Protein AF-A0A2N6F3F7-F1 (afdb_monomer)

Radius of gyration: 13.44 Å; Cα contacts (8 Å, |Δi|>4): 185; chains: 1; bounding box: 30×15×38 Å

Sequence (71 aa):
GIAAAAALVEITPSAPGKTTINLGLASFKDQVAVGMTSMHRFERFDNVMINAG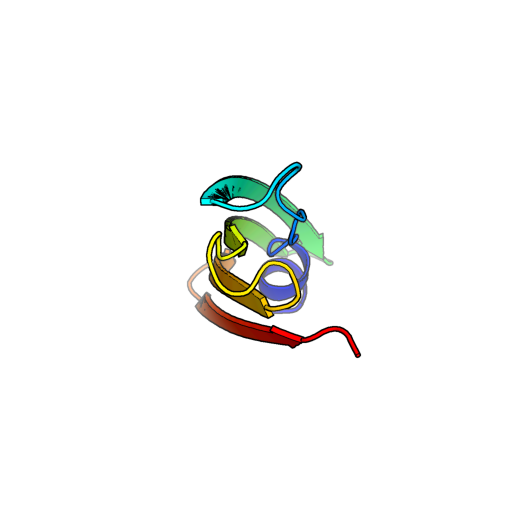VSMANDNVLVRAGGSFEF

Foldseek 3Di:
DVQQVQQADDDDDPFAQDKDKDWGWGDDDPKIKIKIKIKHQHNVQNQKIKMWMWMDIPPDIDIDIDMGGDD

Nearest PDB structures (foldseek):
  1zhg-assembly1_A  TM=5.328E-01  e=1.941E+00  Plasmodium falciparum
  1z6b-assembly4_C  TM=5.108E-01  e=2.046E+00  Plasmodium falciparum
  3az9-assembly2_G  TM=5.043E-01  e=2.046E+00  Plasmodium falciparum

Secondary structure (DSSP, 8-state):
-HHHHHT------SSTT-EEEEEEEEEETTEEEEEEEEEEE-SSSTTEEEEEEEEEETTEEEEEEEEEE--

Structure (mmCIF, N/CA/C/O backbone):
data_AF-A0A2N6F3F7-F1
#
_entry.id   AF-A0A2N6F3F7-F1
#
loop_
_atom_site.group_PDB
_atom_site.id
_atom_site.type_symbol
_atom_site.label_atom_id
_atom_site.label_alt_id
_atom_site.label_comp_id
_atom_site.label_asym_id
_atom_site.label_entity_id
_atom_site.label_seq_id
_atom_site.pdbx_PDB_ins_code
_atom_site.Cartn_x
_atom_site.Cartn_y
_atom_site.Cartn_z
_atom_site.occupancy
_atom_site.B_iso_or_equiv
_atom_site.auth_seq_id
_atom_site.auth_comp_id
_atom_site.auth_asym_id
_atom_site.auth_atom_id
_atom_site.pdbx_PDB_model_num
ATOM 1 N N . GLY A 1 1 ? -13.311 0.469 7.652 1.00 77.44 1 GLY A N 1
ATOM 2 C CA . GLY A 1 1 ? -13.470 1.714 8.430 1.00 77.44 1 GLY A CA 1
ATOM 3 C C . GLY A 1 1 ? -12.798 2.852 7.693 1.00 77.44 1 GLY A C 1
ATOM 4 O O . GLY A 1 1 ? -11.702 2.651 7.187 1.00 77.44 1 GLY A O 1
ATOM 5 N N . ILE A 1 2 ? -13.445 4.016 7.598 1.00 93.31 2 ILE A N 1
ATOM 6 C CA . ILE A 1 2 ? -12.906 5.188 6.879 1.00 93.31 2 ILE A CA 1
ATOM 7 C C . ILE A 1 2 ? -11.539 5.598 7.447 1.00 93.31 2 ILE A C 1
ATOM 9 O O . ILE A 1 2 ? -10.620 5.838 6.672 1.00 93.31 2 ILE A O 1
ATOM 13 N N . ALA A 1 3 ? -11.371 5.563 8.775 1.00 95.44 3 ALA A N 1
ATOM 14 C CA . ALA A 1 3 ? -10.084 5.818 9.423 1.00 95.44 3 ALA A CA 1
ATOM 15 C C . ALA A 1 3 ? -8.987 4.844 8.945 1.00 95.44 3 ALA A C 1
ATOM 17 O O . ALA A 1 3 ? -7.917 5.281 8.541 1.00 95.44 3 ALA A O 1
ATOM 18 N N . ALA A 1 4 ? -9.261 3.533 8.900 1.00 96.12 4 ALA A N 1
ATOM 19 C CA . ALA A 1 4 ? -8.301 2.533 8.409 1.00 96.12 4 ALA A CA 1
ATOM 20 C C . ALA A 1 4 ? -7.877 2.781 6.952 1.00 96.12 4 ALA A C 1
ATOM 22 O O . ALA A 1 4 ? -6.695 2.681 6.634 1.00 96.12 4 ALA A O 1
ATOM 23 N N . ALA A 1 5 ? -8.813 3.136 6.070 1.00 95.38 5 ALA A N 1
ATOM 24 C CA . ALA A 1 5 ? -8.483 3.467 4.684 1.00 95.38 5 ALA A CA 1
ATOM 25 C C . ALA A 1 5 ? -7.665 4.767 4.585 1.00 95.38 5 ALA A C 1
ATOM 27 O O . ALA A 1 5 ? -6.693 4.825 3.837 1.00 95.38 5 ALA A O 1
ATOM 28 N N . ALA A 1 6 ? -8.025 5.784 5.372 1.00 95.75 6 ALA A N 1
ATOM 29 C CA . ALA A 1 6 ? -7.329 7.068 5.409 1.00 95.75 6 ALA A CA 1
ATOM 30 C C . ALA A 1 6 ? -5.907 6.971 5.992 1.00 95.75 6 ALA A C 1
ATOM 32 O O . ALA A 1 6 ? -5.043 7.756 5.614 1.00 95.75 6 ALA A O 1
ATOM 33 N N . ALA A 1 7 ? -5.641 6.002 6.874 1.00 97.00 7 ALA A N 1
ATOM 34 C CA . ALA A 1 7 ? -4.311 5.767 7.436 1.00 97.00 7 ALA A CA 1
ATOM 35 C C . ALA A 1 7 ? -3.328 5.115 6.440 1.00 97.00 7 ALA A C 1
ATOM 37 O O . ALA A 1 7 ? -2.125 5.106 6.688 1.00 97.00 7 ALA A O 1
ATOM 38 N N . LEU A 1 8 ? -3.802 4.571 5.313 1.00 96.75 8 LEU A N 1
ATOM 39 C CA . LEU A 1 8 ? -2.948 3.982 4.276 1.00 96.75 8 LEU A CA 1
ATOM 40 C C . LEU A 1 8 ? -2.511 5.036 3.256 1.00 96.75 8 LEU A C 1
ATOM 42 O O . LEU A 1 8 ? -3.053 5.121 2.154 1.00 96.75 8 LEU A O 1
ATOM 46 N N . VAL A 1 9 ? -1.513 5.832 3.636 1.00 95.44 9 VAL A N 1
ATOM 47 C CA . VAL A 1 9 ? -0.943 6.887 2.789 1.00 95.44 9 VAL A CA 1
ATOM 48 C C . VAL A 1 9 ? 0.223 6.334 1.974 1.00 95.44 9 VAL A C 1
ATOM 50 O O . VAL A 1 9 ? 1.231 5.909 2.537 1.00 95.44 9 VAL A O 1
ATOM 53 N N . GLU A 1 10 ? 0.093 6.344 0.652 1.00 93.88 10 GLU A N 1
ATOM 54 C CA . GLU A 1 10 ? 1.108 5.862 -0.290 1.00 93.88 10 GLU A CA 1
ATOM 55 C C . GLU A 1 10 ? 2.080 6.995 -0.647 1.00 93.88 10 GLU A C 1
ATOM 57 O O . GLU A 1 10 ? 1.658 8.090 -1.017 1.00 93.88 10 GLU A O 1
ATOM 62 N N . ILE A 1 11 ? 3.388 6.740 -0.532 1.00 94.62 11 ILE A N 1
ATOM 63 C CA . ILE A 1 11 ? 4.441 7.697 -0.895 1.00 94.62 11 ILE A CA 1
ATOM 64 C C . ILE A 1 11 ? 5.309 7.076 -1.984 1.00 94.62 11 ILE A C 1
ATOM 66 O O . ILE A 1 11 ? 5.916 6.022 -1.788 1.00 94.62 11 ILE A O 1
ATOM 70 N N . THR A 1 12 ? 5.398 7.767 -3.117 1.00 94.00 12 THR A N 1
ATOM 71 C CA . THR A 1 12 ? 6.176 7.309 -4.271 1.00 94.00 12 THR A CA 1
ATOM 72 C C . THR A 1 12 ? 7.676 7.261 -3.941 1.00 94.00 12 THR A C 1
ATOM 74 O O . THR A 1 12 ? 8.214 8.240 -3.413 1.00 94.00 12 THR A O 1
ATOM 77 N N . PRO A 1 13 ? 8.384 6.157 -4.248 1.00 94.25 13 PRO A N 1
ATOM 78 C CA . PRO A 1 13 ? 9.835 6.084 -4.101 1.00 94.25 13 PRO A CA 1
ATOM 79 C C . PRO A 1 13 ? 10.578 7.123 -4.939 1.00 94.25 13 PRO A C 1
ATOM 81 O O . PRO A 1 13 ? 10.264 7.353 -6.105 1.00 94.25 13 PRO A O 1
ATOM 84 N N . SER A 1 14 ? 11.616 7.723 -4.350 1.00 93.00 14 SER A N 1
ATOM 85 C CA . SER A 1 14 ? 12.358 8.835 -4.963 1.00 93.00 14 SER A CA 1
ATOM 86 C C . SER A 1 14 ? 13.190 8.450 -6.188 1.00 93.00 14 SER A C 1
ATOM 88 O O . SER A 1 14 ? 13.594 9.329 -6.942 1.00 93.00 14 SER A O 1
ATOM 90 N N . ALA A 1 15 ? 13.471 7.161 -6.387 1.00 93.75 15 ALA A N 1
ATOM 91 C CA . ALA A 1 15 ? 14.215 6.666 -7.540 1.00 93.75 15 ALA A CA 1
ATOM 92 C C . ALA A 1 15 ? 13.811 5.221 -7.890 1.00 93.75 15 ALA A C 1
ATOM 94 O O . ALA A 1 15 ? 13.272 4.520 -7.026 1.00 93.75 15 ALA A O 1
ATOM 95 N N . PRO A 1 16 ? 14.088 4.759 -9.123 1.00 94.88 16 PRO A N 1
ATOM 96 C CA . PRO A 1 16 ? 13.952 3.352 -9.500 1.00 94.88 16 PRO A CA 1
ATOM 97 C C . PRO A 1 16 ? 14.786 2.428 -8.601 1.00 94.88 16 PRO A C 1
ATOM 99 O O . PRO A 1 16 ? 15.838 2.818 -8.094 1.00 94.88 16 PRO A O 1
ATOM 102 N N . GLY A 1 17 ? 14.282 1.219 -8.353 1.00 95.06 17 GLY A N 1
ATOM 103 C CA . GLY A 1 17 ? 14.878 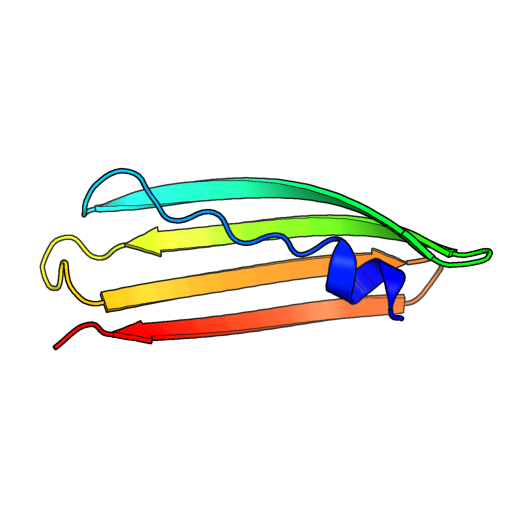0.227 -7.451 1.00 95.06 17 GLY A CA 1
ATOM 104 C C . GLY A 1 17 ? 14.661 0.506 -5.959 1.00 95.06 17 GLY A C 1
ATOM 105 O O . GLY A 1 17 ? 14.997 -0.334 -5.124 1.00 95.06 17 GLY A O 1
ATOM 106 N N . LYS A 1 18 ? 14.089 1.661 -5.592 1.00 96.25 18 LYS A N 1
ATOM 1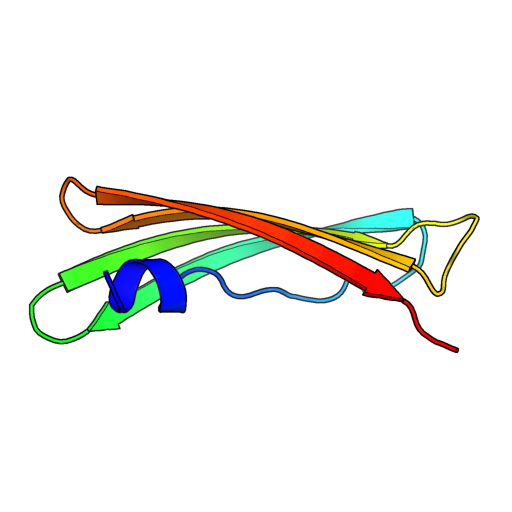07 C CA . LYS A 1 18 ? 13.856 2.020 -4.189 1.00 96.25 18 LYS A CA 1
ATOM 108 C C . LYS A 1 18 ? 12.485 1.578 -3.696 1.00 96.25 18 LYS A C 1
ATOM 110 O O . LYS A 1 18 ? 11.494 1.564 -4.428 1.00 96.25 18 LYS A O 1
ATOM 115 N N . THR A 1 19 ? 12.447 1.299 -2.399 1.00 96.38 19 THR A N 1
ATOM 116 C CA . THR A 1 19 ? 11.228 1.040 -1.638 1.00 96.38 19 THR A CA 1
ATOM 117 C C . THR A 1 19 ? 11.023 2.157 -0.627 1.00 96.38 19 THR A C 1
ATOM 119 O O . THR A 1 19 ? 11.954 2.512 0.097 1.00 96.38 19 THR A O 1
ATOM 122 N N . THR A 1 20 ? 9.805 2.680 -0.554 1.00 97.44 20 THR A N 1
ATOM 123 C CA . THR A 1 20 ? 9.372 3.590 0.506 1.00 97.44 20 THR A CA 1
ATOM 124 C C . THR A 1 20 ? 8.447 2.838 1.445 1.00 97.44 20 THR A C 1
ATOM 126 O O . THR A 1 20 ? 7.499 2.198 0.997 1.00 97.44 20 THR A O 1
ATOM 129 N N . ILE A 1 21 ? 8.711 2.938 2.744 1.00 97.06 21 ILE A N 1
ATOM 130 C CA . ILE A 1 21 ? 7.806 2.475 3.796 1.00 97.06 21 ILE A CA 1
ATOM 131 C C . ILE A 1 21 ? 7.276 3.715 4.501 1.00 97.06 21 ILE A C 1
ATOM 133 O O . ILE A 1 21 ? 8.058 4.594 4.865 1.00 97.06 21 ILE A O 1
ATOM 137 N N . ASN A 1 22 ? 5.964 3.789 4.687 1.00 97.44 22 ASN A N 1
ATOM 138 C CA . ASN A 1 22 ? 5.322 4.904 5.360 1.00 97.44 22 ASN A CA 1
ATOM 139 C C . ASN A 1 22 ? 4.378 4.413 6.461 1.00 97.44 22 ASN A C 1
ATOM 141 O O . ASN A 1 22 ? 3.716 3.385 6.318 1.00 97.44 22 ASN A O 1
ATOM 145 N N . LEU A 1 23 ? 4.319 5.172 7.555 1.00 97.56 23 LEU A N 1
ATOM 146 C CA . LEU A 1 23 ? 3.386 4.964 8.655 1.00 97.56 23 LEU A CA 1
ATOM 147 C C . LEU A 1 23 ? 2.371 6.103 8.649 1.00 97.56 23 LEU A C 1
ATOM 149 O O . LEU A 1 23 ? 2.743 7.275 8.610 1.00 97.56 23 LEU A O 1
ATOM 153 N N . GLY A 1 24 ? 1.091 5.758 8.688 1.00 96.62 24 GLY A N 1
ATOM 154 C CA . GLY 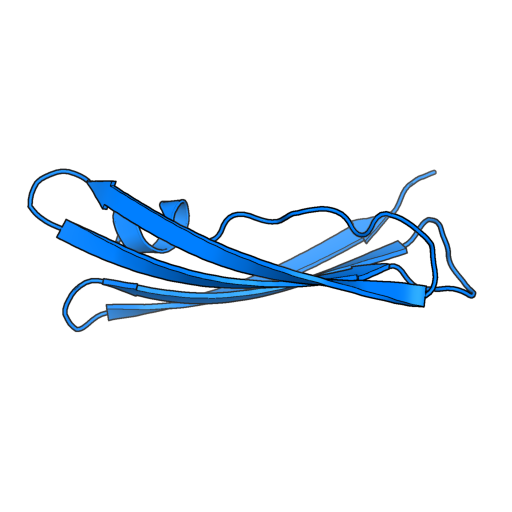A 1 24 ? -0.002 6.715 8.714 1.00 96.62 24 GLY A CA 1
ATOM 155 C C . GLY A 1 24 ? -0.850 6.564 9.966 1.00 96.62 24 GLY A C 1
ATOM 156 O O . GLY A 1 24 ? -1.058 5.465 10.480 1.00 96.62 24 GLY A O 1
ATOM 157 N N . LEU A 1 25 ? -1.363 7.693 10.438 1.00 96.69 25 LEU A N 1
ATOM 158 C CA . LEU A 1 25 ? -2.380 7.765 11.475 1.00 96.69 25 LEU A CA 1
ATOM 159 C C . LEU A 1 25 ? -3.554 8.552 10.911 1.00 96.69 25 LEU A C 1
ATOM 161 O O . LEU A 1 25 ? -3.363 9.590 1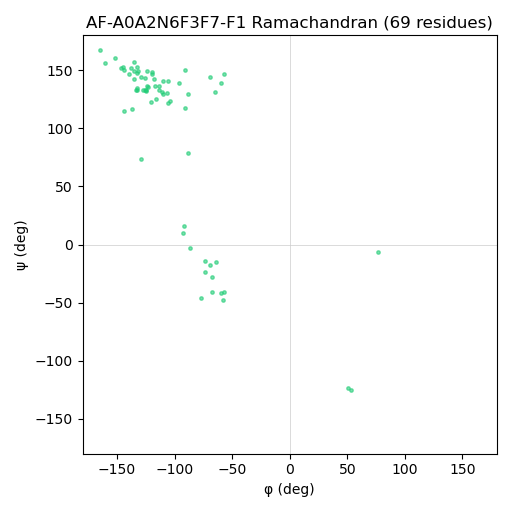0.278 1.00 96.69 25 LEU A O 1
ATOM 165 N N . ALA A 1 26 ? -4.765 8.071 11.151 1.00 97.00 26 ALA A N 1
ATOM 166 C CA . ALA A 1 26 ? -5.971 8.783 10.769 1.00 97.00 26 ALA A CA 1
ATOM 167 C C . ALA A 1 26 ? -7.028 8.659 11.857 1.00 97.00 26 ALA A C 1
ATOM 169 O O . ALA A 1 26 ? -7.145 7.632 12.521 1.00 97.00 26 ALA A O 1
ATOM 170 N N . SER A 1 27 ? -7.822 9.711 12.013 1.00 95.44 27 SER A N 1
ATOM 171 C CA . SER A 1 27 ? -8.988 9.723 12.888 1.00 95.44 27 SER A CA 1
ATOM 172 C C . SER A 1 27 ? -10.218 10.092 12.070 1.00 95.44 27 SER A C 1
ATOM 174 O O . SER A 1 27 ? -10.171 11.002 11.240 1.00 95.44 27 SER A O 1
ATOM 176 N N . PHE A 1 28 ? -11.314 9.368 12.275 1.00 95.00 28 PHE A N 1
ATOM 177 C CA . PHE A 1 28 ? -12.601 9.667 11.665 1.00 95.00 28 PHE A CA 1
ATOM 178 C C . PHE A 1 28 ? -13.727 9.353 12.649 1.00 95.00 28 PHE A C 1
ATOM 180 O O . PHE A 1 28 ? -13.958 8.188 12.982 1.00 95.00 28 PHE A O 1
ATOM 187 N N . LYS A 1 29 ? -14.455 10.396 13.073 1.00 93.31 29 LYS A N 1
ATOM 188 C CA . LYS A 1 29 ? -15.432 10.322 14.173 1.00 93.31 29 LYS A CA 1
ATOM 189 C C . LYS A 1 29 ? -14.763 9.736 15.427 1.00 93.31 29 LYS A C 1
ATOM 191 O O . LYS A 1 29 ? -13.714 10.226 15.826 1.00 93.31 29 LYS A O 1
ATOM 196 N N . ASP A 1 30 ? -15.326 8.669 15.986 1.00 91.12 30 ASP A N 1
ATOM 197 C CA . ASP A 1 30 ? -14.847 8.006 17.203 1.00 91.12 30 ASP A CA 1
ATOM 198 C C . ASP A 1 30 ? -13.860 6.857 16.917 1.00 91.12 30 ASP A C 1
ATOM 200 O O . ASP A 1 30 ? -13.627 6.001 17.767 1.00 91.12 30 ASP A O 1
ATOM 204 N N . GLN A 1 31 ? -13.304 6.785 15.700 1.00 93.38 31 GLN A N 1
ATOM 205 C CA . GLN A 1 31 ? -12.343 5.753 15.304 1.00 93.38 31 GLN A CA 1
ATOM 206 C C . GLN A 1 31 ? -10.984 6.365 14.986 1.00 93.38 31 GLN A C 1
ATOM 208 O O . GLN A 1 31 ? -10.870 7.213 14.101 1.00 93.38 31 GLN A O 1
ATOM 213 N N . VAL A 1 32 ? -9.947 5.857 15.648 1.00 95.94 32 VAL A N 1
ATOM 214 C CA . VAL A 1 32 ? -8.545 6.117 15.310 1.00 95.94 32 VAL A CA 1
ATOM 215 C C . VAL A 1 32 ? -7.971 4.871 14.647 1.00 95.94 32 VAL A C 1
ATOM 217 O O . VAL A 1 32 ? -8.283 3.744 15.033 1.00 95.94 32 VAL A O 1
ATOM 220 N N . ALA A 1 33 ? -7.148 5.077 13.629 1.00 97.44 33 ALA A N 1
ATOM 221 C CA . ALA A 1 33 ? -6.508 4.019 12.880 1.00 97.44 33 ALA A CA 1
ATOM 222 C C . ALA A 1 33 ? -5.022 4.289 12.693 1.00 97.44 33 ALA A C 1
ATOM 224 O O . ALA A 1 33 ? -4.599 5.434 12.518 1.00 97.44 33 ALA A O 1
ATOM 225 N N . VAL A 1 34 ? -4.262 3.202 12.651 1.00 97.25 34 VAL A N 1
ATOM 226 C CA . VAL A 1 34 ? -2.858 3.190 12.251 1.00 97.25 34 VAL A CA 1
ATOM 227 C C . VAL A 1 34 ? -2.706 2.328 11.009 1.00 97.25 34 VAL A C 1
ATOM 229 O O . VAL A 1 34 ? -3.382 1.309 10.863 1.00 97.25 34 VAL A O 1
ATOM 232 N N . GLY A 1 35 ? -1.843 2.751 10.096 1.00 97.44 35 GLY A N 1
ATOM 233 C CA . GLY A 1 35 ? -1.563 2.052 8.856 1.00 97.44 35 GLY A CA 1
ATOM 234 C C . GLY A 1 35 ? -0.080 2.047 8.537 1.00 97.44 35 GLY A C 1
ATOM 235 O O . GLY A 1 35 ? 0.653 2.959 8.910 1.00 97.44 35 GLY A O 1
ATOM 236 N N . MET A 1 36 ? 0.345 1.017 7.821 1.00 97.88 36 MET A N 1
ATOM 237 C CA . MET A 1 36 ? 1.652 0.940 7.193 1.00 97.88 36 MET A CA 1
ATOM 238 C C . MET A 1 36 ? 1.461 0.659 5.711 1.00 97.88 36 MET A C 1
ATOM 240 O O . MET A 1 36 ? 0.721 -0.252 5.338 1.00 97.88 36 MET A O 1
ATOM 244 N N . THR A 1 37 ? 2.150 1.417 4.871 1.00 97.50 37 THR A N 1
ATOM 245 C CA . THR A 1 37 ? 2.223 1.186 3.429 1.00 97.50 37 THR A CA 1
ATOM 246 C C . THR A 1 37 ? 3.670 0.941 3.025 1.00 97.50 37 THR A C 1
ATOM 248 O O . THR A 1 37 ? 4.613 1.458 3.623 1.00 97.50 37 THR A O 1
ATOM 251 N N . SER A 1 38 ? 3.840 0.123 1.999 1.00 97.06 38 SER A N 1
ATOM 252 C CA . SER A 1 38 ? 5.089 -0.131 1.305 1.00 97.06 38 SER A CA 1
ATOM 253 C C . SER A 1 38 ? 4.842 0.094 -0.175 1.00 97.06 38 SER A C 1
ATOM 255 O O . SER A 1 38 ? 3.848 -0.382 -0.725 1.00 97.06 38 SER A O 1
ATOM 257 N N . MET A 1 39 ? 5.737 0.827 -0.819 1.00 97.19 39 MET A N 1
ATOM 258 C CA . MET A 1 39 ? 5.674 1.100 -2.244 1.00 97.19 39 MET A CA 1
ATOM 259 C C . MET A 1 39 ? 7.044 0.855 -2.853 1.00 97.19 39 MET A C 1
ATOM 261 O O . MET A 1 39 ? 8.052 1.303 -2.310 1.00 97.19 39 MET A O 1
ATOM 265 N N . HIS A 1 40 ? 7.087 0.140 -3.970 1.00 96.25 40 HIS A N 1
ATOM 266 C CA . HIS A 1 40 ? 8.318 -0.199 -4.670 1.00 96.25 40 HIS A CA 1
ATOM 267 C C . HIS A 1 40 ? 8.242 0.267 -6.120 1.00 96.25 40 HIS A C 1
ATOM 269 O O . HIS A 1 40 ? 7.244 0.026 -6.804 1.00 96.25 40 HIS A O 1
ATOM 275 N N . ARG A 1 41 ? 9.310 0.921 -6.582 1.00 95.38 41 ARG A N 1
ATOM 276 C CA . ARG A 1 41 ? 9.487 1.323 -7.978 1.00 95.38 41 ARG A CA 1
ATOM 277 C C . ARG A 1 41 ? 10.513 0.405 -8.619 1.00 95.38 41 ARG A C 1
ATOM 279 O O . ARG A 1 41 ? 11.644 0.337 -8.141 1.00 95.38 41 ARG A O 1
ATOM 286 N N . PHE A 1 42 ? 10.135 -0.288 -9.688 1.00 93.44 42 PHE A N 1
ATOM 287 C CA . PHE A 1 42 ? 11.037 -1.241 -10.327 1.00 93.44 42 PHE A CA 1
ATOM 288 C C . PHE A 1 42 ? 12.195 -0.521 -11.022 1.00 93.44 42 PHE A C 1
ATOM 290 O O . PHE A 1 42 ? 12.032 0.563 -11.567 1.00 93.44 42 PHE A O 1
ATOM 297 N N . GLU A 1 43 ? 13.383 -1.124 -10.997 1.00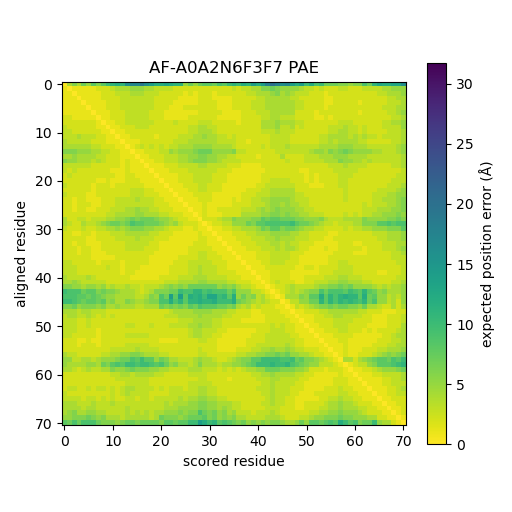 90.62 43 GLU A N 1
ATOM 298 C CA . GLU A 1 43 ? 14.571 -0.566 -11.657 1.00 90.62 43 GLU A CA 1
ATOM 299 C C . GLU A 1 43 ? 14.543 -0.792 -13.174 1.00 90.62 43 GLU A C 1
ATOM 301 O O . GLU A 1 43 ? 14.770 0.126 -13.951 1.00 90.62 43 GLU A O 1
ATOM 306 N N . ARG A 1 44 ? 14.218 -2.020 -13.601 1.00 89.19 44 ARG A N 1
ATOM 307 C CA . ARG A 1 44 ? 14.173 -2.410 -15.022 1.00 89.19 44 ARG A CA 1
ATOM 308 C C . ARG A 1 44 ? 12.969 -1.836 -15.775 1.00 89.19 44 ARG A C 1
ATOM 310 O O . ARG A 1 44 ? 13.005 -1.734 -16.996 1.00 89.19 44 ARG A O 1
ATOM 317 N N . PHE A 1 45 ? 11.913 -1.514 -15.038 1.00 86.62 45 PHE A N 1
ATOM 318 C CA . PHE A 1 45 ? 10.670 -0.938 -15.538 1.00 86.62 45 PHE A CA 1
ATOM 319 C C . PHE A 1 45 ? 10.379 0.290 -14.680 1.00 86.62 45 PHE A C 1
ATOM 321 O O . PHE A 1 45 ? 9.553 0.245 -13.772 1.00 86.62 45 PHE A O 1
ATOM 328 N N . ASP A 1 46 ? 11.140 1.359 -14.902 1.00 86.00 46 ASP A N 1
ATOM 329 C CA . ASP A 1 46 ? 11.083 2.583 -14.095 1.00 86.00 46 ASP A CA 1
ATOM 330 C C . ASP A 1 46 ? 9.734 3.309 -14.176 1.00 86.00 46 ASP A C 1
ATOM 332 O O . ASP A 1 46 ? 9.437 4.153 -13.324 1.00 86.00 46 ASP A O 1
ATOM 336 N N . ASN A 1 47 ? 8.918 2.942 -15.159 1.00 89.56 47 ASN A N 1
ATOM 337 C CA . ASN A 1 47 ? 7.544 3.360 -15.351 1.00 89.56 47 ASN A CA 1
ATOM 338 C C . ASN A 1 47 ? 6.522 2.500 -14.588 1.00 89.56 47 ASN A C 1
ATOM 340 O O . ASN A 1 47 ? 5.340 2.815 -14.641 1.00 89.56 47 ASN A O 1
ATOM 344 N N . VAL A 1 48 ? 6.933 1.434 -13.890 1.00 94.69 48 VAL A N 1
ATOM 345 C CA . VAL A 1 48 ? 6.043 0.547 -13.122 1.00 94.69 48 VAL A CA 1
ATOM 346 C C . VAL A 1 48 ? 6.318 0.666 -11.625 1.00 94.69 48 VAL A C 1
ATOM 348 O O . VAL A 1 48 ? 7.463 0.648 -11.160 1.00 94.69 48 VAL A O 1
ATOM 351 N N . MET A 1 49 ? 5.244 0.732 -10.843 1.00 96.19 49 MET A N 1
ATOM 352 C CA . MET A 1 49 ? 5.290 0.738 -9.384 1.00 96.19 49 MET A CA 1
ATOM 353 C C . MET A 1 49 ? 4.241 -0.210 -8.809 1.00 96.19 49 MET A C 1
ATOM 355 O O . MET A 1 49 ? 3.170 -0.399 -9.382 1.00 96.19 49 MET A O 1
ATOM 359 N N . ILE A 1 50 ? 4.543 -0.788 -7.649 1.00 96.69 50 ILE A N 1
ATOM 360 C CA . ILE A 1 50 ? 3.592 -1.573 -6.853 1.00 96.69 50 ILE A CA 1
ATOM 361 C C . ILE A 1 50 ? 3.494 -1.003 -5.448 1.00 96.69 50 ILE A C 1
ATOM 363 O O . ILE A 1 50 ? 4.468 -0.475 -4.911 1.00 96.69 50 ILE A O 1
ATOM 367 N N . ASN A 1 51 ? 2.322 -1.143 -4.842 1.00 96.25 51 ASN A N 1
ATOM 368 C CA . ASN A 1 51 ? 2.092 -0.795 -3.454 1.00 96.25 51 ASN A CA 1
ATOM 369 C C . ASN A 1 51 ? 1.343 -1.910 -2.717 1.00 96.25 51 ASN A C 1
ATOM 371 O O . ASN A 1 51 ? 0.601 -2.703 -3.302 1.00 96.25 51 ASN A O 1
ATOM 375 N N . ALA A 1 52 ? 1.570 -1.967 -1.413 1.00 97.38 52 ALA A N 1
ATOM 376 C CA . ALA A 1 52 ? 0.824 -2.789 -0.482 1.00 97.38 52 ALA A CA 1
ATOM 377 C C . ALA A 1 52 ? 0.741 -2.070 0.863 1.00 97.38 52 ALA A C 1
ATOM 379 O O . ALA A 1 52 ? 1.632 -1.308 1.228 1.00 97.38 52 ALA A O 1
ATOM 380 N N . GLY A 1 53 ? -0.307 -2.318 1.633 1.00 97.31 53 GLY A N 1
ATOM 381 C CA . GLY A 1 53 ? -0.444 -1.738 2.956 1.00 97.31 53 GLY A CA 1
ATOM 382 C C . GLY A 1 53 ? -1.428 -2.486 3.831 1.00 97.31 53 GLY A C 1
ATOM 383 O O . GLY A 1 53 ? -2.327 -3.168 3.344 1.00 97.31 53 GLY A O 1
ATOM 384 N N . VAL A 1 54 ? -1.245 -2.344 5.136 1.00 97.62 54 VAL A N 1
ATOM 385 C CA . VAL A 1 54 ? -2.119 -2.901 6.165 1.00 97.62 54 VAL A CA 1
ATOM 386 C C . VAL A 1 54 ? -2.434 -1.824 7.188 1.00 97.62 54 VAL A C 1
ATOM 388 O O . VAL A 1 54 ? -1.553 -1.071 7.601 1.00 97.62 54 VAL A O 1
ATOM 391 N N . SER A 1 55 ? -3.695 -1.714 7.577 1.00 97.56 55 SER A N 1
ATOM 392 C CA . SER A 1 55 ? -4.130 -0.805 8.626 1.00 97.56 55 SER A CA 1
ATOM 393 C C . SER A 1 55 ? -5.097 -1.475 9.577 1.00 97.56 55 SER A C 1
ATOM 395 O O . SER A 1 55 ? -5.741 -2.471 9.252 1.00 97.56 55 SER A O 1
ATOM 397 N N . MET A 1 56 ? -5.176 -0.919 10.778 1.00 96.50 56 MET A N 1
ATOM 398 C CA . MET A 1 56 ? -6.027 -1.412 11.843 1.00 96.50 56 MET A CA 1
ATOM 399 C C . MET A 1 56 ? -6.774 -0.243 12.478 1.00 96.50 56 MET A C 1
ATOM 401 O O . MET A 1 56 ? -6.17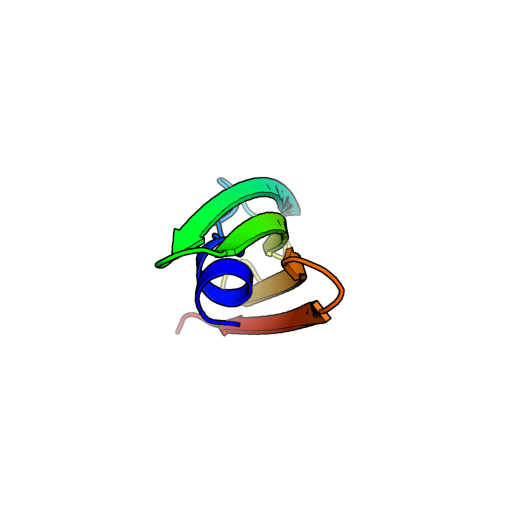9 0.795 12.775 1.00 96.50 56 MET A O 1
ATOM 405 N N . ALA A 1 57 ? -8.082 -0.413 12.658 1.00 96.25 57 ALA A N 1
ATOM 406 C CA . ALA A 1 57 ? -8.954 0.521 13.362 1.00 96.25 57 ALA A CA 1
ATOM 407 C C . ALA A 1 57 ? -9.902 -0.269 14.267 1.00 96.25 57 ALA A C 1
ATOM 409 O O . ALA A 1 57 ? -10.733 -1.042 13.772 1.00 96.25 57 ALA A O 1
ATOM 410 N N . ASN A 1 58 ? -9.792 -0.058 15.580 1.00 89.75 58 ASN A N 1
ATOM 411 C CA . ASN A 1 58 ? -10.417 -0.907 16.600 1.00 89.75 58 ASN A CA 1
ATOM 412 C C . ASN A 1 58 ? -10.067 -2.387 16.322 1.00 89.75 58 ASN A C 1
ATOM 414 O O . ASN A 1 58 ? -8.890 -2.696 16.159 1.00 89.75 58 ASN A O 1
ATOM 418 N N . ASP A 1 59 ? -11.059 -3.266 16.165 1.00 90.44 59 ASP A N 1
ATOM 419 C CA . ASP A 1 59 ? -10.858 -4.696 15.862 1.00 90.44 59 ASP A CA 1
ATOM 420 C C . ASP A 1 59 ? -10.871 -5.030 14.358 1.00 90.44 59 ASP A C 1
ATOM 422 O O . ASP A 1 59 ? -10.927 -6.194 13.965 1.00 90.44 59 ASP A O 1
ATOM 426 N N . ASN A 1 60 ? -10.854 -4.017 13.484 1.00 93.69 60 ASN A N 1
ATOM 427 C CA . ASN A 1 60 ? -10.927 -4.222 12.038 1.00 93.69 60 ASN A CA 1
ATOM 428 C C . ASN A 1 60 ? -9.561 -4.029 11.388 1.00 93.69 60 ASN A C 1
ATOM 430 O O . ASN A 1 60 ? -8.988 -2.939 11.451 1.00 93.69 60 ASN A O 1
ATOM 434 N N . VAL A 1 61 ? -9.101 -5.057 10.680 1.00 95.75 61 VAL A N 1
ATOM 435 C CA . VAL A 1 61 ? -7.913 -5.003 9.822 1.00 95.75 61 VAL A CA 1
ATOM 436 C C . VAL A 1 61 ? -8.338 -4.742 8.377 1.00 95.75 61 VAL A C 1
ATOM 438 O O . VAL A 1 61 ? -9.318 -5.307 7.892 1.00 95.75 61 VAL A O 1
ATOM 441 N N . LEU A 1 62 ? -7.594 -3.889 7.679 1.00 97.06 62 LEU A N 1
ATOM 442 C CA . LEU A 1 62 ? -7.750 -3.619 6.255 1.00 97.06 62 LEU A CA 1
ATOM 443 C C . LEU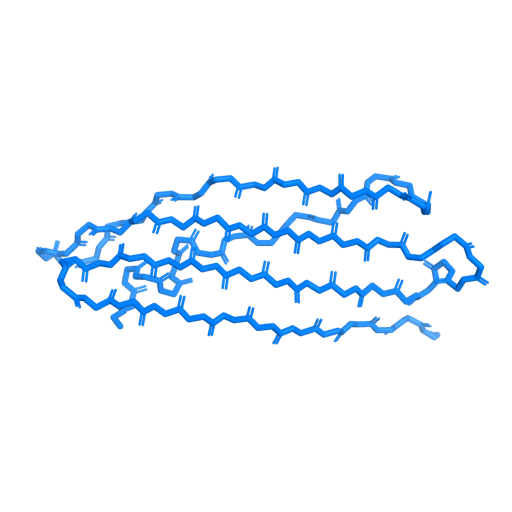 A 1 62 ? -6.412 -3.845 5.557 1.00 97.06 62 LEU A C 1
ATOM 445 O O . LEU A 1 62 ? -5.382 -3.358 6.011 1.00 97.06 62 LEU A O 1
ATOM 449 N N . VAL A 1 63 ? -6.438 -4.563 4.436 1.00 96.81 63 VAL A N 1
ATOM 450 C CA . VAL A 1 63 ? -5.272 -4.775 3.571 1.00 96.81 63 VAL A CA 1
ATOM 451 C C . VAL A 1 63 ? -5.555 -4.143 2.212 1.00 96.81 63 VAL A C 1
ATOM 453 O O . VAL A 1 63 ? -6.657 -4.279 1.678 1.00 96.81 63 VAL A O 1
ATOM 456 N N . ARG A 1 64 ? -4.564 -3.444 1.659 1.00 94.88 64 ARG A N 1
ATOM 457 C CA . ARG A 1 64 ? -4.599 -2.824 0.333 1.00 94.88 64 ARG A CA 1
ATOM 458 C C . ARG A 1 64 ? -3.399 -3.291 -0.478 1.00 94.88 64 ARG A C 1
ATOM 460 O O . ARG A 1 64 ? -2.312 -3.433 0.068 1.00 94.88 64 ARG A O 1
ATOM 467 N N . ALA A 1 65 ? -3.596 -3.491 -1.772 1.00 96.31 65 ALA A N 1
ATOM 468 C CA . ALA A 1 65 ? -2.520 -3.658 -2.737 1.00 96.31 65 ALA A CA 1
ATOM 469 C C . ALA A 1 65 ? -2.928 -3.021 -4.067 1.00 96.31 65 ALA A C 1
ATOM 471 O O . ALA A 1 65 ? -4.120 -2.931 -4.375 1.00 96.31 65 ALA A O 1
ATOM 472 N N . GLY A 1 66 ? -1.942 -2.585 -4.840 1.00 95.56 66 GLY A N 1
ATOM 473 C CA . GLY A 1 66 ? -2.154 -1.868 -6.087 1.00 95.56 66 GLY A CA 1
ATOM 474 C C . GLY A 1 66 ? -0.891 -1.806 -6.935 1.00 95.56 66 GLY A C 1
ATOM 475 O O . GLY A 1 66 ? 0.211 -2.117 -6.484 1.00 95.56 66 GLY A O 1
ATOM 476 N N . GLY A 1 67 ? -1.065 -1.407 -8.188 1.00 95.06 67 GLY A N 1
ATOM 477 C CA . GLY A 1 67 ? 0.027 -1.168 -9.118 1.00 95.06 67 GLY A CA 1
ATOM 478 C C . GLY A 1 67 ? -0.300 0.005 -10.026 1.00 95.06 67 GLY A C 1
ATOM 479 O O . GLY A 1 67 ? -1.469 0.267 -10.314 1.00 95.06 67 GLY A O 1
ATOM 480 N N . SER A 1 68 ? 0.733 0.712 -10.458 1.00 92.75 68 SER A N 1
ATOM 481 C CA . SER A 1 68 ? 0.633 1.816 -11.405 1.00 92.75 68 SER A CA 1
ATOM 482 C C . SER A 1 68 ? 1.670 1.659 -12.509 1.00 92.75 68 SER A C 1
ATOM 484 O O . SER A 1 68 ? 2.740 1.081 -12.304 1.00 92.75 68 SER A O 1
ATOM 486 N N . PHE A 1 69 ? 1.317 2.150 -13.694 1.00 93.38 69 PHE A N 1
ATOM 487 C CA . PHE A 1 69 ? 2.199 2.215 -14.848 1.00 93.38 69 PHE A CA 1
ATOM 488 C C . PHE A 1 69 ? 2.064 3.586 -15.5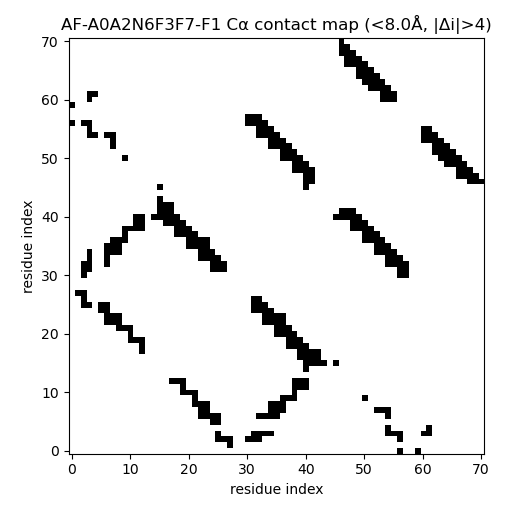19 1.00 93.38 69 PHE A C 1
ATOM 490 O O . PHE A 1 69 ? 0.964 4.137 -15.577 1.00 93.38 69 PHE A O 1
ATOM 497 N N . GLU A 1 70 ? 3.175 4.125 -16.006 1.00 89.06 70 GLU A N 1
ATOM 498 C CA . GLU A 1 70 ? 3.253 5.383 -16.756 1.00 89.06 70 GLU A CA 1
ATOM 499 C C . GLU A 1 70 ? 3.589 5.086 -18.231 1.00 89.06 70 GLU A C 1
ATOM 501 O O . GLU A 1 70 ? 4.350 4.150 -18.514 1.00 89.06 70 GLU A O 1
ATOM 506 N N . PHE A 1 71 ? 2.976 5.825 -19.164 1.00 88.25 71 PHE A N 1
ATOM 507 C CA . PHE A 1 71 ? 3.115 5.658 -20.617 1.00 88.25 71 PHE A CA 1
ATOM 508 C C . PHE A 1 71 ? 3.154 7.003 -21.344 1.00 88.25 71 PHE A C 1
ATOM 510 O O . PHE A 1 71 ? 2.518 7.960 -20.846 1.00 88.25 71 PHE A O 1
#

pLDDT: mean 94.6, std 3.43, range [77.44, 97.88]

Mean predicted aligned error: 3.07 Å

Solvent-accessible surface area (backbone atoms only — not comparable to full-atom values): 3756 Å² total; per-residue (Å²): 106,72,18,23,60,63,2,50,52,84,53,84,39,95,44,63,63,31,70,29,76,40,79,27,71,24,72,45,91,96,37,56,13,42,13,37,22,41,23,40,23,35,58,94,43,66,50,34,36,40,38,39,30,45,17,36,30,86,96,45,76,48,79,50,71,51,70,50,75,65,133